Protein AF-A0A7S0NUX5-F1 (afdb_monomer_lite)

Sequence (142 aa):
NHVGQLAESLQREHIKASVREVLMLEAVLAICEQLVDGYSYTKKCSDEGRALMSLDVKTLQAGLRKLLPGQALKMDFVDNYIRAFYLPPEQLLDWARLHPEYSVKQLTGLVSVIGVGAHLKKKEQQELIASLQEAVESSRES

InterPro domains:
  IPR019514 Syndetin, C-terminal [PF10474] (5-132)
  IPR040047 Syndetin [PTHR13258] (6-134)

Secondary structure (DSSP, 8-state):
-HHHHHHHHHHHTT--HHHHHHHHHHHHHHHHHHHHHHHHT-S---HHHHHHHHHHHHHHHHHHHHHSTT-----HHHHHHHHHTTS-HHHHHHHHHH-TTS-HHHHHHHTSTTTGGGGS-HHHHHHHHHHHHHHHHHHH--

Structure (mmCIF, N/CA/C/O backbone):
data_AF-A0A7S0NUX5-F1
#
_entry.id   AF-A0A7S0NUX5-F1
#
loop_
_atom_site.group_PDB
_atom_site.id
_atom_site.type_symbol
_atom_site.label_atom_id
_atom_site.label_alt_id
_atom_site.label_comp_id
_atom_site.label_asym_id
_atom_site.label_entity_id
_atom_site.label_seq_id
_atom_site.pdbx_PDB_ins_code
_atom_site.Cartn_x
_atom_site.Cartn_y
_atom_site.Cartn_z
_atom_site.occupancy
_atom_site.B_iso_or_equiv
_atom_site.auth_seq_id
_atom_site.auth_comp_id
_atom_site.auth_asym_id
_atom_site.auth_atom_id
_atom_site.pdbx_PDB_model_num
ATOM 1 N N . ASN A 1 1 ? 16.146 13.901 -14.417 1.00 61.06 1 ASN A N 1
ATOM 2 C CA . ASN A 1 1 ? 15.520 13.344 -13.193 1.00 61.06 1 ASN A CA 1
ATOM 3 C C . ASN A 1 1 ? 16.395 12.186 -12.697 1.00 61.06 1 ASN A C 1
ATOM 5 O O . ASN A 1 1 ? 17.177 11.679 -13.497 1.00 61.06 1 ASN A O 1
ATOM 9 N N . HIS A 1 2 ? 16.299 11.783 -11.427 1.00 67.56 2 HIS A N 1
ATOM 10 C CA . HIS A 1 2 ? 17.183 10.763 -10.831 1.00 67.56 2 HIS A CA 1
ATOM 11 C C . HIS A 1 2 ? 17.092 9.376 -11.488 1.00 67.56 2 HIS A C 1
ATOM 13 O O . HIS A 1 2 ? 18.092 8.679 -11.601 1.00 67.56 2 HIS A O 1
ATOM 19 N N . VAL A 1 3 ? 15.921 8.994 -11.997 1.00 63.34 3 VAL A N 1
ATOM 20 C CA . VAL A 1 3 ? 15.730 7.718 -12.701 1.00 63.34 3 VAL A CA 1
ATOM 21 C C . VAL A 1 3 ? 16.398 7.729 -14.082 1.00 63.34 3 VAL A C 1
ATOM 23 O O . VAL A 1 3 ? 16.985 6.735 -14.490 1.00 63.34 3 VAL A O 1
ATOM 26 N N . GLY A 1 4 ? 16.378 8.863 -14.787 1.00 69.69 4 GLY A N 1
ATOM 27 C CA . GLY A 1 4 ? 17.132 9.059 -16.028 1.00 69.69 4 GLY A CA 1
ATOM 28 C C . GLY A 1 4 ? 18.640 9.016 -15.787 1.00 69.69 4 GLY A C 1
ATOM 29 O O . GLY A 1 4 ? 19.355 8.368 -16.539 1.00 69.69 4 GLY A O 1
ATOM 30 N N . GLN A 1 5 ? 19.111 9.607 -14.683 1.00 78.31 5 GLN A N 1
ATOM 31 C CA . GLN A 1 5 ? 20.514 9.490 -14.267 1.00 78.31 5 GLN A CA 1
ATOM 32 C C . GLN A 1 5 ? 20.899 8.034 -13.970 1.00 78.31 5 GLN A C 1
ATOM 34 O O . GLN A 1 5 ? 21.977 7.599 -14.369 1.00 78.31 5 GLN A O 1
ATOM 39 N N . LEU A 1 6 ? 20.018 7.264 -13.322 1.00 72.38 6 LEU A N 1
ATOM 40 C CA . LEU A 1 6 ? 20.221 5.831 -13.103 1.00 72.38 6 LEU A CA 1
ATOM 41 C C . LEU A 1 6 ? 20.269 5.066 -14.433 1.00 72.38 6 LEU A C 1
ATOM 43 O O . LEU A 1 6 ? 21.204 4.304 -14.656 1.00 72.38 6 LEU A O 1
ATOM 47 N N . ALA A 1 7 ? 19.318 5.301 -15.340 1.00 71.50 7 ALA A N 1
ATOM 48 C CA . ALA A 1 7 ? 19.280 4.652 -16.649 1.00 71.50 7 ALA A CA 1
ATOM 49 C C . ALA A 1 7 ? 20.543 4.942 -17.480 1.00 71.50 7 ALA A C 1
ATOM 51 O O . ALA A 1 7 ? 21.126 4.019 -18.048 1.00 71.50 7 ALA A O 1
ATOM 52 N N . GLU A 1 8 ? 21.001 6.195 -17.498 1.00 77.81 8 GLU A N 1
ATOM 53 C CA . GLU A 1 8 ? 22.262 6.590 -18.132 1.00 77.81 8 GLU A CA 1
ATOM 54 C C . GLU A 1 8 ? 23.470 5.920 -17.472 1.00 77.81 8 GLU A C 1
ATOM 56 O O . GLU A 1 8 ? 24.366 5.448 -18.167 1.00 77.81 8 GLU A O 1
ATOM 61 N N . SER A 1 9 ? 23.497 5.840 -16.140 1.00 79.06 9 SER A N 1
ATOM 62 C CA . SER A 1 9 ? 24.596 5.196 -15.407 1.00 79.06 9 SER A CA 1
ATOM 63 C C . SER A 1 9 ? 24.667 3.701 -15.731 1.00 79.06 9 SER A C 1
ATOM 65 O O . SER A 1 9 ? 25.727 3.194 -16.078 1.00 79.06 9 SER A O 1
ATOM 67 N N . LEU A 1 10 ? 23.524 3.008 -15.751 1.00 75.56 10 LEU A N 1
ATOM 68 C CA . LEU A 1 10 ? 23.441 1.593 -16.131 1.00 75.56 10 LEU A CA 1
ATOM 69 C C . LEU A 1 10 ? 23.824 1.348 -17.600 1.00 75.56 10 LEU A C 1
ATOM 71 O O . LEU A 1 10 ? 24.273 0.256 -17.947 1.00 75.56 10 LEU A O 1
ATOM 75 N N . GLN A 1 11 ? 23.629 2.332 -18.484 1.00 74.25 11 GLN A N 1
ATOM 76 C CA . GLN A 1 11 ? 24.095 2.258 -19.872 1.00 74.25 11 GLN A CA 1
ATOM 77 C C . GLN A 1 11 ? 25.613 2.436 -19.988 1.00 74.25 11 GLN A C 1
ATOM 79 O O . GLN A 1 11 ? 26.231 1.732 -20.786 1.00 74.25 11 GLN A O 1
ATOM 84 N N . ARG A 1 12 ? 26.215 3.333 -19.194 1.00 79.19 12 ARG A N 1
ATOM 85 C CA . ARG A 1 12 ? 27.671 3.575 -19.191 1.00 79.19 12 ARG A CA 1
ATOM 86 C C . ARG A 1 12 ? 28.468 2.356 -18.733 1.00 79.19 12 ARG A C 1
ATOM 88 O O . ARG A 1 12 ? 29.521 2.087 -19.292 1.00 79.19 12 ARG A O 1
ATOM 95 N N . GLU A 1 13 ? 27.930 1.582 -17.798 1.00 79.38 13 GLU A N 1
ATOM 96 C CA . GLU A 1 13 ? 28.583 0.386 -17.242 1.00 79.38 13 GLU A CA 1
ATOM 97 C C . GLU A 1 13 ? 28.495 -0.864 -18.150 1.00 79.38 13 GLU A C 1
ATOM 99 O O . GLU A 1 13 ? 28.755 -1.981 -17.708 1.00 79.38 13 GLU A O 1
ATOM 104 N N . HIS A 1 14 ? 28.093 -0.722 -19.421 1.00 81.19 14 HIS A N 1
ATOM 105 C CA . HIS A 1 14 ? 27.947 -1.832 -20.381 1.00 81.19 14 HIS A CA 1
ATOM 106 C C . HIS A 1 14 ? 27.072 -3.003 -19.885 1.00 81.19 14 HIS A C 1
ATOM 108 O O . HIS A 1 14 ? 27.216 -4.149 -20.323 1.00 81.19 14 HIS A O 1
ATOM 114 N N . ILE A 1 15 ? 26.110 -2.722 -19.003 1.00 84.38 15 ILE A N 1
ATOM 115 C CA . ILE A 1 15 ? 25.187 -3.729 -18.479 1.00 84.38 15 ILE A CA 1
ATOM 116 C C . ILE A 1 15 ? 24.234 -4.177 -19.596 1.00 84.38 15 ILE A C 1
ATOM 118 O O . ILE A 1 15 ? 23.610 -3.359 -20.289 1.00 84.38 15 ILE A O 1
ATOM 122 N N . LYS A 1 16 ? 24.097 -5.501 -19.759 1.00 87.38 16 LYS A N 1
ATOM 123 C CA . LYS A 1 16 ? 23.170 -6.115 -20.724 1.00 87.38 16 LYS A CA 1
ATOM 124 C C . LYS A 1 16 ? 21.753 -5.573 -20.530 1.00 87.38 16 LYS A C 1
ATOM 126 O O . LYS A 1 16 ? 21.293 -5.405 -19.403 1.00 87.38 16 LYS A O 1
ATOM 131 N N . ALA A 1 17 ? 21.037 -5.361 -21.634 1.00 82.88 17 ALA A N 1
ATOM 132 C CA . ALA A 1 17 ? 19.698 -4.772 -21.607 1.00 82.88 17 ALA A CA 1
ATOM 133 C C . ALA A 1 17 ? 18.713 -5.540 -20.710 1.00 82.88 17 ALA A C 1
ATOM 135 O O . ALA A 1 17 ? 17.988 -4.908 -19.950 1.00 82.88 17 ALA A O 1
ATOM 136 N N . SER A 1 18 ? 18.766 -6.875 -20.729 1.00 86.12 18 SER A N 1
ATOM 137 C CA . SER A 1 18 ? 17.950 -7.736 -19.865 1.00 86.12 18 SER A CA 1
ATOM 138 C C . SER A 1 18 ? 18.235 -7.535 -18.376 1.00 86.12 18 SER A C 1
ATOM 140 O O . SER A 1 18 ? 17.317 -7.510 -17.568 1.00 86.12 18 SER A O 1
ATOM 142 N N . VAL A 1 19 ? 19.500 -7.340 -17.998 1.00 88.50 19 VAL A N 1
ATOM 143 C CA . VAL A 1 19 ? 19.881 -7.090 -16.600 1.00 88.50 19 VAL A CA 1
ATOM 144 C C . VAL A 1 19 ? 19.416 -5.704 -16.164 1.00 88.50 19 VAL A C 1
ATOM 146 O O . VAL A 1 19 ? 18.866 -5.558 -15.080 1.00 88.50 19 VAL A O 1
ATOM 149 N N . ARG A 1 20 ? 19.576 -4.687 -17.022 1.00 84.56 20 ARG A N 1
ATOM 150 C CA . ARG A 1 20 ? 19.060 -3.339 -16.748 1.00 84.56 20 ARG A CA 1
ATOM 151 C C . ARG A 1 20 ? 17.546 -3.353 -16.553 1.00 84.56 20 ARG A C 1
ATOM 153 O O . ARG A 1 20 ? 17.065 -2.707 -15.636 1.00 84.56 20 ARG A O 1
ATOM 160 N N . GLU A 1 21 ? 16.809 -4.073 -17.390 1.00 84.44 21 GLU A N 1
ATOM 161 C CA . GLU A 1 21 ? 15.357 -4.200 -17.256 1.00 84.44 21 GLU A CA 1
ATOM 162 C C . GLU A 1 21 ? 14.964 -4.792 -15.899 1.00 84.44 21 GLU A C 1
ATOM 164 O O . GLU A 1 21 ? 14.166 -4.186 -15.187 1.00 84.44 21 GLU A O 1
ATOM 169 N N . VAL A 1 22 ? 15.585 -5.910 -15.506 1.00 88.25 22 VAL A N 1
ATOM 170 C CA . VAL A 1 22 ? 15.355 -6.530 -14.193 1.00 88.25 22 VAL A CA 1
ATOM 171 C C . VAL A 1 22 ? 15.667 -5.544 -13.069 1.00 88.25 22 VAL A C 1
ATOM 173 O O . VAL A 1 22 ? 14.813 -5.304 -12.225 1.00 88.25 22 VAL A O 1
ATOM 176 N N . LEU A 1 23 ? 16.836 -4.895 -13.091 1.00 88.44 23 LEU A N 1
ATOM 177 C CA . LEU A 1 23 ? 17.222 -3.920 -12.064 1.00 88.44 23 LEU A CA 1
ATOM 178 C C . LEU A 1 23 ? 16.224 -2.764 -11.937 1.00 88.44 23 LEU A C 1
ATOM 180 O O . LEU A 1 23 ? 15.934 -2.319 -10.830 1.00 88.44 23 LEU A O 1
ATOM 184 N N . MET A 1 24 ? 15.690 -2.272 -13.057 1.00 86.56 24 MET A N 1
ATOM 185 C CA . MET A 1 24 ? 14.703 -1.194 -13.034 1.00 86.56 24 MET A CA 1
ATOM 186 C C . MET A 1 24 ? 13.360 -1.655 -12.465 1.00 86.56 24 MET A C 1
ATOM 188 O O . MET A 1 24 ? 12.730 -0.896 -11.733 1.00 86.56 24 MET A O 1
ATOM 192 N N . LEU A 1 25 ? 12.920 -2.878 -12.774 1.00 89.56 25 LEU A N 1
ATOM 193 C CA . LEU A 1 25 ? 11.695 -3.442 -12.204 1.00 89.56 25 LEU A CA 1
ATOM 194 C C . LEU A 1 25 ? 11.841 -3.697 -10.698 1.00 89.56 25 LEU A C 1
ATOM 196 O O . LEU A 1 25 ? 10.955 -3.310 -9.940 1.00 89.56 25 LEU A O 1
ATOM 200 N N . GLU A 1 26 ? 12.976 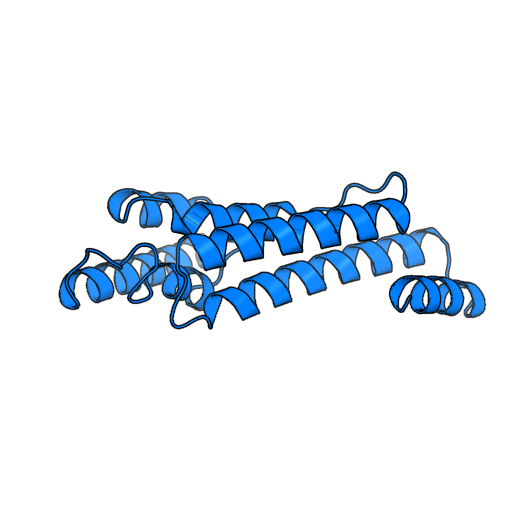-4.242 -10.259 1.00 90.94 26 GLU A N 1
ATOM 201 C CA . GLU A 1 26 ? 13.287 -4.426 -8.835 1.00 90.94 26 GLU A CA 1
ATOM 202 C C . GLU A 1 26 ? 13.354 -3.087 -8.090 1.00 90.94 26 GLU A C 1
ATOM 204 O O . GLU A 1 26 ? 12.822 -2.953 -6.991 1.00 90.94 26 GLU A O 1
ATOM 209 N N . ALA A 1 27 ? 13.921 -2.045 -8.707 1.00 90.69 27 ALA A N 1
ATOM 210 C CA . ALA A 1 27 ? 13.909 -0.705 -8.125 1.00 90.69 27 ALA A CA 1
ATOM 211 C C . ALA A 1 27 ? 12.479 -0.164 -7.944 1.00 90.69 27 ALA A C 1
ATOM 213 O O . ALA A 1 27 ? 12.186 0.478 -6.936 1.00 90.69 27 ALA A O 1
ATOM 214 N N . VAL A 1 28 ? 11.573 -0.426 -8.893 1.00 92.00 28 VAL A N 1
ATOM 215 C CA . VAL A 1 28 ? 10.157 -0.043 -8.766 1.00 92.00 28 VAL A CA 1
ATOM 216 C C . VAL A 1 28 ? 9.472 -0.815 -7.638 1.00 92.00 28 VAL A C 1
ATOM 218 O O . VAL A 1 28 ? 8.728 -0.202 -6.873 1.00 92.00 28 VAL A O 1
ATOM 221 N N . LEU A 1 29 ? 9.735 -2.118 -7.503 1.00 92.56 29 LEU A N 1
ATOM 222 C CA . LEU A 1 29 ? 9.210 -2.929 -6.399 1.00 92.56 29 LEU A CA 1
ATOM 223 C C . LEU A 1 29 ? 9.696 -2.400 -5.046 1.00 92.56 29 LEU A C 1
ATOM 225 O O . LEU A 1 29 ? 8.872 -2.118 -4.181 1.00 92.56 29 LEU A O 1
ATOM 229 N N . ALA A 1 30 ? 10.997 -2.134 -4.910 1.00 93.44 30 ALA A N 1
ATOM 230 C CA . ALA A 1 30 ? 11.567 -1.560 -3.696 1.00 93.44 30 ALA A CA 1
ATOM 231 C C . ALA A 1 30 ? 10.923 -0.208 -3.340 1.00 93.44 30 ALA A C 1
ATOM 233 O O . ALA A 1 30 ? 10.603 0.046 -2.182 1.00 93.44 30 ALA A O 1
ATOM 234 N N . ILE A 1 31 ? 10.664 0.661 -4.326 1.00 93.94 31 ILE A N 1
ATOM 235 C CA . ILE A 1 31 ? 9.934 1.919 -4.093 1.00 93.94 31 ILE A CA 1
ATOM 236 C C . ILE A 1 31 ? 8.519 1.644 -3.563 1.00 93.94 31 ILE A C 1
ATOM 238 O O . ILE A 1 31 ? 8.075 2.326 -2.641 1.00 93.94 31 ILE A O 1
ATOM 242 N N . CYS A 1 32 ? 7.811 0.658 -4.119 1.00 95.50 32 CYS A N 1
ATOM 243 C CA . CYS A 1 32 ? 6.464 0.293 -3.676 1.00 95.50 32 CYS A CA 1
ATOM 244 C C . CYS A 1 32 ? 6.455 -0.226 -2.230 1.00 95.50 32 CYS A C 1
ATOM 246 O O . CYS A 1 32 ? 5.608 0.191 -1.439 1.00 95.50 32 CYS A O 1
ATOM 248 N N . GLU A 1 33 ? 7.418 -1.073 -1.867 1.00 95.00 33 GLU A N 1
ATOM 249 C CA . GLU A 1 33 ? 7.603 -1.559 -0.496 1.00 95.00 33 GLU A CA 1
ATOM 250 C C . GLU A 1 33 ? 7.860 -0.405 0.476 1.00 95.00 33 GLU A C 1
ATOM 252 O O . GLU A 1 33 ? 7.185 -0.295 1.500 1.00 95.00 33 GLU A O 1
ATOM 257 N N . GLN A 1 34 ? 8.761 0.518 0.119 1.00 95.38 34 GLN A N 1
ATOM 258 C CA . GLN A 1 34 ? 9.061 1.689 0.946 1.00 95.38 34 GLN A CA 1
ATOM 259 C C . GLN A 1 34 ? 7.864 2.639 1.096 1.00 95.38 34 GLN A C 1
ATOM 261 O O . GLN A 1 34 ? 7.696 3.246 2.155 1.00 95.38 34 GLN A O 1
ATOM 266 N N . LEU A 1 35 ? 7.013 2.769 0.072 1.00 95.81 35 LEU A N 1
ATOM 267 C CA . LEU A 1 35 ? 5.782 3.557 0.166 1.00 95.81 35 LEU A CA 1
ATOM 268 C C . LEU A 1 35 ? 4.805 2.945 1.170 1.00 95.81 35 LEU A C 1
ATOM 270 O O . LEU A 1 35 ? 4.330 3.653 2.057 1.00 95.81 35 LEU A O 1
ATOM 274 N N . VAL A 1 36 ? 4.532 1.642 1.067 1.00 96.19 36 VAL A N 1
ATOM 275 C CA . VAL A 1 36 ? 3.623 0.948 1.994 1.00 96.19 36 VAL A CA 1
ATOM 276 C C . VAL A 1 36 ? 4.172 0.963 3.417 1.00 96.19 36 VAL A C 1
ATOM 278 O O . VAL A 1 36 ? 3.428 1.264 4.353 1.00 96.19 36 VAL A O 1
ATOM 281 N N . ASP A 1 37 ? 5.475 0.736 3.593 1.00 94.56 37 ASP A N 1
ATOM 282 C CA . ASP A 1 37 ? 6.125 0.889 4.891 1.00 94.56 37 ASP A CA 1
ATOM 283 C C . ASP A 1 37 ? 5.933 2.303 5.435 1.00 94.56 37 ASP A C 1
ATOM 285 O O . ASP A 1 37 ? 5.443 2.460 6.554 1.00 94.56 37 ASP A O 1
ATOM 289 N N . GLY A 1 38 ? 6.228 3.333 4.640 1.00 93.62 38 GLY A N 1
ATOM 290 C CA . GLY A 1 38 ? 6.013 4.732 5.006 1.00 93.62 38 GLY A CA 1
ATOM 291 C C . GLY A 1 38 ? 4.571 5.026 5.427 1.00 93.62 38 GLY A C 1
ATOM 292 O O . GLY A 1 38 ? 4.344 5.636 6.475 1.00 93.62 38 GLY A O 1
ATOM 293 N N . TYR A 1 39 ? 3.589 4.537 4.667 1.00 93.38 39 TYR A N 1
ATOM 294 C CA . TYR A 1 39 ? 2.171 4.686 4.990 1.00 93.38 39 TYR A CA 1
ATOM 295 C C . TYR A 1 39 ? 1.777 3.939 6.266 1.00 93.38 39 TYR A C 1
ATOM 297 O O . TYR A 1 39 ? 0.975 4.458 7.044 1.00 93.38 39 TYR A O 1
ATOM 305 N N . SER A 1 40 ? 2.371 2.779 6.553 1.00 92.19 40 SER A N 1
ATOM 306 C CA . SER A 1 40 ? 2.100 2.030 7.788 1.00 92.19 40 SER A CA 1
ATOM 307 C C . SER A 1 40 ? 2.507 2.763 9.070 1.00 92.19 40 SER A C 1
ATOM 309 O O . SER A 1 40 ? 1.913 2.542 10.124 1.00 92.19 40 SER A O 1
ATOM 311 N N . TYR A 1 41 ? 3.482 3.676 8.997 1.00 89.38 41 TYR A N 1
ATOM 312 C CA . TYR A 1 41 ? 3.898 4.499 10.138 1.00 89.38 41 TYR A CA 1
ATOM 313 C C . TYR A 1 41 ? 3.008 5.724 10.369 1.00 89.38 41 TYR A C 1
ATOM 315 O O . TYR A 1 41 ? 3.193 6.448 11.356 1.00 89.38 41 TYR A O 1
ATOM 323 N N . THR A 1 42 ? 2.053 5.998 9.477 1.00 83.75 42 THR A N 1
ATOM 324 C CA . THR A 1 42 ? 1.178 7.158 9.627 1.00 83.75 42 THR A CA 1
ATOM 325 C C . THR A 1 42 ? 0.263 6.968 10.837 1.00 83.75 42 THR A C 1
ATOM 327 O O . THR A 1 42 ? -0.594 6.097 10.896 1.00 83.75 42 THR A O 1
ATOM 330 N N . LYS A 1 43 ? 0.445 7.813 11.857 1.00 74.69 43 LYS A N 1
ATOM 331 C CA . LYS A 1 43 ? -0.386 7.786 13.078 1.00 74.69 43 LYS A CA 1
ATOM 332 C C . LYS A 1 43 ? -1.812 8.268 12.820 1.00 74.69 43 LYS A C 1
ATOM 334 O O . LYS A 1 43 ? -2.707 8.033 13.630 1.00 74.69 43 LYS A O 1
ATOM 339 N N . LYS A 1 44 ? -1.968 9.039 11.743 1.00 77.88 44 LYS A N 1
ATOM 340 C CA . LYS A 1 44 ? -3.197 9.680 11.318 1.00 77.88 44 LYS A CA 1
ATOM 341 C C . LYS A 1 44 ? -3.300 9.635 9.793 1.00 77.88 44 LYS A C 1
ATOM 343 O O . LYS A 1 44 ? -2.476 10.243 9.123 1.00 77.88 44 LYS A O 1
ATOM 348 N N . CYS A 1 45 ? -4.316 8.948 9.280 1.00 82.12 45 CYS A N 1
ATOM 349 C CA . CYS A 1 45 ? -4.619 8.795 7.864 1.00 82.12 45 CYS A CA 1
ATOM 350 C C . CYS A 1 45 ? -6.055 9.277 7.549 1.00 82.12 45 CYS A C 1
ATOM 352 O O . CYS A 1 45 ? -6.976 8.468 7.477 1.00 82.12 45 CYS A O 1
ATOM 354 N N . SER A 1 46 ? -6.270 10.595 7.417 1.00 87.56 46 SER A N 1
ATOM 355 C CA . SER A 1 46 ? -7.600 11.154 7.095 1.00 87.56 46 SER A CA 1
ATOM 356 C C . SER A 1 46 ? -8.028 10.837 5.662 1.00 87.56 46 SER A C 1
ATOM 358 O O . SER A 1 46 ? -7.202 10.458 4.834 1.00 87.56 46 SER A O 1
ATOM 360 N N . ASP A 1 47 ? -9.305 11.036 5.350 1.00 88.81 47 ASP A N 1
ATOM 361 C CA . ASP A 1 47 ? -9.863 10.811 4.013 1.00 88.81 47 ASP A CA 1
ATOM 362 C C . ASP A 1 47 ? -9.136 11.643 2.946 1.00 88.81 47 ASP A C 1
ATOM 364 O O . ASP A 1 47 ? -8.774 11.123 1.889 1.00 88.81 47 ASP A O 1
ATOM 368 N N . GLU A 1 48 ? -8.833 12.908 3.254 1.00 91.19 48 GLU A N 1
ATOM 369 C CA . GLU A 1 48 ? -8.038 13.789 2.394 1.00 91.19 48 GLU A CA 1
ATOM 370 C C . GLU A 1 48 ? -6.600 13.284 2.262 1.00 91.19 48 GLU A C 1
ATOM 372 O O . GLU A 1 48 ? -6.044 13.276 1.164 1.00 91.19 48 GLU A O 1
ATOM 377 N N . GLY A 1 49 ? -6.003 12.816 3.363 1.00 91.06 49 GLY A N 1
ATOM 378 C CA . GLY A 1 49 ? -4.668 12.223 3.357 1.00 91.06 49 GLY A CA 1
ATOM 379 C C . GLY A 1 49 ? -4.588 11.004 2.439 1.00 91.06 49 GLY A C 1
ATOM 380 O O . GLY A 1 49 ? -3.670 10.901 1.631 1.00 91.06 49 GLY A O 1
ATOM 381 N N . ARG A 1 50 ? -5.587 10.118 2.489 1.00 91.56 50 ARG A N 1
ATOM 382 C CA . ARG A 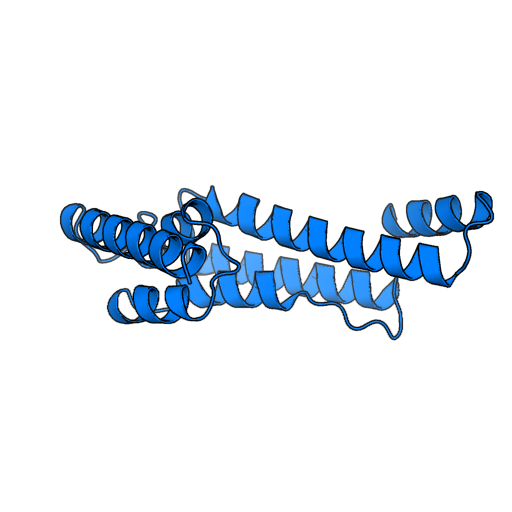1 50 ? -5.678 8.931 1.623 1.00 91.56 50 ARG A CA 1
ATOM 383 C C . ARG A 1 50 ? -5.896 9.286 0.155 1.00 91.56 50 ARG A C 1
ATOM 385 O O . ARG A 1 50 ? -5.311 8.654 -0.731 1.00 91.56 50 ARG A O 1
ATOM 392 N N . ALA A 1 51 ? -6.694 10.319 -0.114 1.00 93.81 51 ALA A N 1
ATOM 393 C CA . ALA A 1 51 ? -6.863 10.848 -1.463 1.00 93.81 51 ALA A CA 1
ATOM 394 C C . ALA A 1 51 ? -5.536 11.390 -2.026 1.00 93.81 51 ALA A C 1
ATOM 396 O O . ALA A 1 51 ? -5.211 11.119 -3.184 1.00 93.81 51 ALA A O 1
ATOM 397 N N . LEU A 1 52 ? -4.744 12.087 -1.202 1.00 94.81 52 LEU A N 1
ATOM 398 C CA . LEU A 1 52 ? -3.407 12.555 -1.575 1.00 94.81 52 LEU A CA 1
ATOM 399 C C . LEU A 1 52 ? -2.428 11.396 -1.799 1.00 94.81 52 LEU A C 1
ATOM 401 O O . LEU A 1 52 ? -1.780 11.377 -2.839 1.00 94.81 52 LEU A O 1
ATOM 405 N N . MET A 1 53 ? -2.398 10.379 -0.928 1.00 94.50 53 MET A N 1
ATOM 406 C CA . MET A 1 53 ? -1.583 9.169 -1.150 1.00 94.50 53 MET A CA 1
ATOM 407 C C . MET A 1 53 ? -1.896 8.527 -2.509 1.00 94.50 53 MET A C 1
ATOM 409 O O . MET A 1 53 ? -0.996 8.220 -3.288 1.00 94.50 53 MET A O 1
ATOM 413 N N . SER A 1 54 ? -3.184 8.386 -2.838 1.00 95.31 54 SER A N 1
ATOM 414 C CA . SER A 1 54 ? -3.623 7.842 -4.131 1.00 95.31 54 SER A CA 1
ATOM 415 C C . SER A 1 54 ? -3.175 8.708 -5.315 1.00 95.31 54 SER A C 1
ATOM 417 O O . SER A 1 54 ? -2.853 8.193 -6.388 1.00 95.31 54 SER A O 1
ATOM 419 N N . LEU A 1 55 ? -3.175 10.035 -5.154 1.00 96.62 55 LEU A N 1
ATOM 420 C CA . LEU A 1 55 ? -2.707 10.971 -6.174 1.00 96.62 55 LEU A CA 1
ATOM 421 C C . LEU A 1 55 ? -1.187 10.883 -6.366 1.00 96.62 55 LEU A C 1
ATOM 423 O O . LEU A 1 55 ? -0.720 10.883 -7.509 1.00 96.62 55 LEU A O 1
ATOM 427 N N . ASP A 1 56 ? -0.431 10.764 -5.276 1.00 95.50 56 ASP A N 1
ATOM 428 C CA . ASP A 1 56 ? 1.023 10.612 -5.296 1.00 95.50 56 ASP A CA 1
ATOM 429 C C . ASP A 1 56 ? 1.423 9.331 -6.035 1.00 95.50 56 ASP A C 1
ATOM 431 O O . ASP A 1 56 ? 2.247 9.378 -6.952 1.00 95.50 56 ASP A O 1
ATOM 435 N N . VAL A 1 57 ? 0.771 8.202 -5.727 1.00 95.31 57 VAL A N 1
ATOM 436 C CA . VAL A 1 57 ? 1.007 6.916 -6.405 1.00 95.31 57 VAL A CA 1
ATOM 437 C C . VAL A 1 57 ? 0.688 7.007 -7.897 1.00 95.31 57 VAL A C 1
ATOM 439 O O . VAL A 1 57 ? 1.504 6.595 -8.723 1.00 95.31 57 VAL A O 1
ATOM 442 N N . LYS A 1 58 ? -0.441 7.619 -8.281 1.00 95.19 58 LYS A N 1
ATOM 443 C CA . LYS A 1 58 ? -0.787 7.836 -9.700 1.00 95.19 58 LYS A CA 1
ATOM 444 C C . LYS A 1 58 ? 0.236 8.711 -10.421 1.00 95.19 58 LYS A C 1
ATOM 446 O O . LYS A 1 58 ? 0.601 8.425 -11.564 1.00 95.19 58 LYS A O 1
ATOM 451 N N . THR A 1 59 ? 0.707 9.767 -9.765 1.00 94.88 59 THR A N 1
ATOM 452 C CA . THR A 1 59 ? 1.706 10.686 -10.323 1.00 94.88 59 THR A CA 1
ATOM 453 C C . THR A 1 59 ? 3.045 9.979 -10.515 1.00 94.88 59 THR A C 1
ATOM 455 O O . THR A 1 59 ? 3.647 10.072 -11.590 1.00 94.88 59 THR A O 1
ATOM 458 N N . LEU A 1 60 ? 3.476 9.203 -9.519 1.00 93.38 60 LEU A N 1
ATOM 459 C CA . LEU A 1 60 ? 4.669 8.370 -9.597 1.00 93.38 60 LEU A CA 1
ATOM 460 C C . LEU A 1 60 ? 4.550 7.335 -10.721 1.00 93.38 60 LEU A C 1
ATOM 462 O O . LEU A 1 60 ? 5.444 7.244 -11.561 1.00 93.38 60 LEU A O 1
ATOM 466 N N . GLN A 1 61 ? 3.428 6.616 -10.799 1.00 92.62 61 GLN A N 1
ATOM 467 C CA . GLN A 1 61 ? 3.171 5.621 -11.840 1.00 92.62 61 GLN A CA 1
ATOM 468 C C . GLN A 1 61 ? 3.230 6.245 -13.242 1.00 92.62 61 GLN A C 1
ATOM 470 O O . GLN A 1 61 ? 3.836 5.678 -14.153 1.00 92.62 61 GLN A O 1
ATOM 475 N N . ALA A 1 62 ? 2.651 7.434 -13.433 1.00 91.69 62 ALA A N 1
ATOM 476 C CA . ALA A 1 62 ? 2.727 8.158 -14.701 1.00 91.69 62 ALA A CA 1
ATOM 477 C C . ALA A 1 62 ? 4.168 8.565 -15.056 1.00 91.69 62 ALA A C 1
ATOM 479 O O . ALA A 1 62 ? 4.563 8.481 -16.221 1.00 91.69 62 ALA A O 1
ATOM 480 N N . GLY A 1 63 ? 4.965 8.979 -14.067 1.00 89.69 63 GLY A N 1
ATOM 481 C CA . GLY A 1 63 ? 6.390 9.261 -14.241 1.00 89.69 63 GLY A CA 1
ATOM 482 C C . GLY A 1 63 ? 7.182 8.016 -14.642 1.00 89.69 63 GLY A C 1
ATOM 483 O O . GLY A 1 63 ? 7.911 8.043 -15.633 1.00 89.69 63 GLY A O 1
ATOM 484 N N . LEU A 1 64 ? 6.991 6.908 -13.923 1.00 89.62 64 LEU A N 1
ATOM 485 C CA . LEU A 1 64 ? 7.666 5.637 -14.184 1.00 89.62 64 LEU A CA 1
ATOM 486 C C . LEU A 1 64 ? 7.300 5.057 -15.554 1.00 89.62 64 LEU A C 1
ATOM 488 O O . LEU A 1 64 ? 8.194 4.607 -16.261 1.00 89.62 64 LEU A O 1
ATOM 492 N N . ARG A 1 65 ? 6.038 5.150 -15.997 1.00 90.12 65 ARG A N 1
ATOM 493 C CA . ARG A 1 65 ? 5.625 4.709 -17.347 1.00 90.12 65 ARG A CA 1
ATOM 494 C C . ARG A 1 65 ? 6.335 5.459 -18.474 1.00 90.12 65 ARG A C 1
ATOM 496 O O . ARG A 1 65 ? 6.603 4.874 -19.517 1.00 90.12 65 ARG A O 1
ATOM 503 N N . LYS A 1 66 ? 6.647 6.746 -18.282 1.00 87.69 66 LYS A N 1
ATOM 504 C CA . LYS A 1 66 ? 7.438 7.522 -19.257 1.00 87.69 66 LYS A CA 1
ATOM 505 C C . LYS A 1 66 ? 8.900 7.073 -19.295 1.00 87.69 66 LYS A C 1
ATOM 507 O O . LYS A 1 66 ? 9.544 7.202 -20.328 1.00 87.69 66 LYS A O 1
ATOM 512 N N . LEU A 1 67 ? 9.420 6.590 -18.168 1.00 81.00 67 LEU A N 1
ATOM 513 C CA . LEU A 1 67 ? 10.817 6.181 -18.005 1.00 81.00 67 LEU A CA 1
ATOM 514 C C . LEU A 1 67 ? 11.057 4.721 -18.398 1.00 81.00 67 LEU A C 1
ATOM 516 O O . LEU A 1 67 ? 12.143 4.384 -18.858 1.00 81.00 67 LEU A O 1
ATOM 520 N N . LEU A 1 68 ? 10.042 3.876 -18.230 1.00 86.44 68 LEU A N 1
ATOM 521 C CA . LEU A 1 68 ? 10.045 2.444 -18.511 1.00 86.44 68 LEU A CA 1
ATOM 522 C C . LEU A 1 68 ? 8.902 2.116 -19.487 1.00 86.44 68 LEU A C 1
ATOM 524 O O . LEU A 1 68 ? 7.911 1.489 -19.101 1.00 86.44 68 LEU A O 1
ATOM 528 N N . PRO A 1 69 ? 8.981 2.599 -20.740 1.00 84.81 69 PRO A N 1
ATOM 529 C CA . PRO A 1 69 ? 7.910 2.414 -21.708 1.00 84.81 69 PRO A CA 1
ATOM 530 C C . PRO A 1 69 ? 7.757 0.935 -22.079 1.00 84.81 69 PRO A C 1
ATOM 532 O O . PRO A 1 69 ? 8.730 0.288 -22.448 1.00 84.81 69 PRO A O 1
ATOM 535 N N . GLY A 1 70 ? 6.520 0.431 -22.031 1.00 85.44 70 GLY A N 1
ATOM 536 C CA . GLY A 1 70 ? 6.184 -0.958 -22.376 1.00 85.44 70 GLY A CA 1
ATOM 537 C C . GLY A 1 70 ? 6.233 -1.944 -21.206 1.00 85.44 70 GLY A C 1
ATOM 538 O O . GLY A 1 70 ? 5.778 -3.076 -21.356 1.00 85.44 70 GLY A O 1
ATOM 539 N N . GLN A 1 71 ? 6.713 -1.517 -20.034 1.00 86.50 71 GLN A N 1
ATOM 540 C CA . GLN A 1 71 ? 6.967 -2.428 -18.921 1.00 86.50 71 GLN A CA 1
ATOM 541 C C . GLN A 1 71 ? 5.754 -2.503 -17.998 1.00 86.50 71 GLN A C 1
ATOM 543 O O . GLN A 1 71 ? 5.137 -1.493 -17.647 1.00 86.50 71 GLN A O 1
ATOM 548 N N . ALA A 1 72 ? 5.413 -3.725 -17.589 1.00 87.44 72 ALA A N 1
ATOM 549 C CA . ALA A 1 72 ? 4.339 -3.979 -16.641 1.00 87.44 72 ALA A CA 1
ATOM 550 C C . ALA A 1 72 ? 4.797 -3.609 -15.220 1.00 87.44 72 ALA A C 1
ATOM 552 O O . ALA A 1 72 ? 5.406 -4.411 -14.514 1.00 87.44 72 ALA A O 1
ATOM 553 N N . LEU A 1 73 ? 4.522 -2.370 -14.807 1.00 88.12 73 LEU A N 1
ATOM 554 C CA . LEU A 1 73 ? 4.838 -1.881 -13.464 1.00 88.12 73 LEU A CA 1
ATOM 555 C C . LEU A 1 73 ? 3.850 -2.466 -12.447 1.00 88.12 73 LEU A C 1
ATOM 557 O O . LEU A 1 73 ? 2.681 -2.078 -12.429 1.00 88.12 73 LEU A O 1
ATOM 561 N N . LYS A 1 74 ? 4.319 -3.369 -11.584 1.00 85.69 74 LYS A N 1
ATOM 562 C CA . LYS A 1 74 ? 3.521 -3.993 -10.517 1.00 85.69 74 LYS A CA 1
ATOM 563 C C . LYS A 1 74 ? 3.359 -3.056 -9.314 1.00 85.69 74 LYS A C 1
ATOM 565 O O . LYS A 1 74 ? 3.909 -3.301 -8.248 1.00 85.69 74 LYS A O 1
ATOM 570 N N . MET A 1 75 ? 2.633 -1.955 -9.500 1.00 91.56 75 MET A N 1
ATOM 571 C CA . MET A 1 75 ? 2.375 -0.974 -8.432 1.00 91.56 75 MET A CA 1
ATOM 572 C C . MET A 1 75 ? 1.090 -1.250 -7.637 1.00 91.56 75 MET A C 1
ATOM 574 O O . MET A 1 75 ? 0.829 -0.560 -6.652 1.00 91.56 75 MET A O 1
ATOM 578 N N . ASP A 1 76 ? 0.323 -2.278 -8.019 1.00 93.38 76 ASP A N 1
ATOM 579 C CA . ASP A 1 76 ? -0.947 -2.647 -7.377 1.00 93.38 76 ASP A CA 1
ATOM 580 C C . ASP A 1 76 ? -0.787 -2.940 -5.879 1.00 93.38 76 ASP A C 1
ATOM 582 O O . ASP A 1 76 ? -1.711 -2.708 -5.108 1.00 93.38 76 ASP A O 1
ATOM 586 N N . PHE A 1 77 ? 0.402 -3.370 -5.445 1.00 95.56 77 PHE A N 1
ATOM 587 C CA . PHE A 1 77 ? 0.747 -3.544 -4.033 1.00 95.56 77 PHE A CA 1
ATOM 588 C C . PHE A 1 77 ? 0.489 -2.279 -3.195 1.00 95.56 77 PHE A C 1
ATOM 590 O O . PHE A 1 77 ? -0.021 -2.360 -2.079 1.00 95.56 77 PHE A O 1
ATOM 597 N N . VAL A 1 78 ? 0.791 -1.093 -3.729 1.00 97.12 78 VAL A N 1
ATOM 598 C CA . VAL A 1 78 ? 0.567 0.169 -3.008 1.00 97.12 78 VAL A CA 1
ATOM 599 C C . VAL A 1 78 ? -0.904 0.574 -3.078 1.00 97.12 78 VAL A C 1
ATOM 601 O O . VAL A 1 78 ? -1.496 0.949 -2.066 1.00 97.12 78 VAL A O 1
ATOM 604 N N . ASP A 1 79 ? -1.512 0.459 -4.260 1.00 95.31 79 ASP A N 1
ATOM 605 C CA . ASP A 1 79 ? -2.915 0.824 -4.476 1.00 95.31 79 ASP A CA 1
ATOM 606 C C . ASP A 1 79 ? -3.866 -0.039 -3.634 1.00 95.31 79 ASP A C 1
ATOM 608 O O . ASP A 1 79 ? -4.807 0.484 -3.034 1.00 95.31 79 ASP A O 1
ATOM 612 N N . ASN A 1 80 ? -3.612 -1.347 -3.546 1.00 96.50 80 ASN A N 1
ATOM 613 C CA . ASN A 1 80 ? -4.386 -2.275 -2.724 1.00 96.50 80 ASN A CA 1
ATOM 614 C C . ASN A 1 80 ? -4.287 -1.916 -1.238 1.00 96.50 80 ASN A C 1
ATOM 616 O O . ASN A 1 80 ? -5.311 -1.874 -0.556 1.00 96.50 80 ASN A O 1
ATOM 620 N N . TYR A 1 81 ? -3.093 -1.561 -0.758 1.00 96.25 81 TYR A N 1
ATOM 621 C CA . TYR A 1 81 ? -2.898 -1.129 0.624 1.00 96.25 81 TYR A CA 1
ATOM 622 C C . TYR A 1 81 ? -3.658 0.168 0.936 1.00 96.25 81 TYR A C 1
ATOM 624 O O . TYR A 1 81 ? -4.335 0.266 1.957 1.00 96.25 81 TYR A O 1
ATOM 632 N N . ILE A 1 82 ? -3.615 1.161 0.038 1.00 94.75 82 ILE A N 1
ATOM 633 C CA . ILE A 1 82 ? -4.362 2.415 0.227 1.00 94.75 82 ILE A CA 1
ATOM 634 C C . ILE A 1 82 ? -5.875 2.152 0.230 1.00 94.75 82 ILE A C 1
ATOM 636 O O . ILE A 1 82 ? -6.603 2.723 1.043 1.00 94.75 82 ILE A O 1
ATOM 640 N N . ARG A 1 83 ? -6.364 1.265 -0.647 1.00 93.81 83 ARG A N 1
ATOM 641 C CA . ARG A 1 83 ? -7.782 0.871 -0.685 1.00 93.81 83 ARG A CA 1
ATOM 642 C C . ARG A 1 83 ? -8.221 0.148 0.585 1.00 93.81 83 ARG A C 1
ATOM 644 O O . ARG A 1 83 ? -9.362 0.333 1.001 1.00 93.81 83 ARG A O 1
ATOM 651 N N . ALA A 1 84 ? -7.331 -0.608 1.225 1.00 94.19 84 ALA A N 1
ATOM 652 C CA . ALA A 1 84 ? -7.639 -1.329 2.456 1.00 94.19 84 ALA A CA 1
ATOM 653 C C . ALA A 1 84 ? -8.043 -0.402 3.615 1.00 94.19 84 ALA A C 1
ATOM 655 O O . ALA A 1 84 ? -8.836 -0.800 4.462 1.00 94.19 84 ALA A O 1
ATOM 656 N N . PHE A 1 85 ? -7.603 0.863 3.623 1.00 91.62 85 PHE A N 1
ATOM 657 C CA . PHE A 1 85 ? -8.073 1.852 4.603 1.00 91.62 85 PHE A CA 1
ATOM 658 C C . PHE A 1 85 ? -9.574 2.172 4.514 1.00 91.62 85 PHE A C 1
ATOM 660 O O . PHE A 1 85 ? -10.118 2.771 5.438 1.00 91.62 85 PHE A O 1
ATOM 667 N N . TYR A 1 86 ? -10.227 1.835 3.402 1.00 90.19 86 TYR A N 1
ATOM 668 C CA . TYR A 1 86 ? -11.661 2.045 3.199 1.00 90.19 86 TYR A CA 1
ATOM 669 C C . TYR A 1 86 ? -12.484 0.786 3.483 1.00 90.19 86 TYR A C 1
ATOM 671 O O . TYR A 1 86 ? -13.710 0.829 3.376 1.00 90.19 86 TYR A O 1
ATOM 679 N N . LEU A 1 87 ? -11.833 -0.332 3.821 1.00 91.06 87 LEU A N 1
ATOM 680 C CA . LEU A 1 87 ? -12.539 -1.532 4.240 1.00 91.06 87 LEU A CA 1
ATOM 681 C C . LEU A 1 87 ? -13.153 -1.307 5.620 1.00 91.06 87 LEU A C 1
ATOM 683 O O . LEU A 1 87 ? -12.526 -0.686 6.483 1.00 91.06 87 LEU A O 1
ATOM 687 N N . PRO A 1 88 ? -14.357 -1.834 5.860 1.00 89.81 88 PRO A N 1
ATOM 688 C CA . PRO A 1 88 ? -14.884 -1.868 7.204 1.00 89.81 88 PRO A CA 1
ATOM 689 C C . PRO A 1 88 ? -14.093 -2.893 8.049 1.00 89.81 88 PRO A C 1
ATOM 691 O O . PRO A 1 88 ? -13.564 -3.868 7.498 1.00 89.81 88 PRO A O 1
ATOM 694 N N . PRO A 1 89 ? -13.988 -2.697 9.377 1.00 88.88 89 PRO A N 1
ATOM 695 C CA . PRO A 1 89 ? -13.201 -3.557 10.264 1.00 88.88 89 PRO A CA 1
ATOM 696 C C . PRO A 1 89 ? -13.453 -5.057 10.112 1.00 88.88 89 PRO A C 1
ATOM 698 O O . PRO A 1 89 ? -12.510 -5.845 10.126 1.00 88.88 89 PRO A O 1
ATOM 701 N N . GLU A 1 90 ? -14.713 -5.447 9.933 1.00 89.56 90 GLU A N 1
ATOM 702 C CA . GLU A 1 90 ? -15.138 -6.837 9.793 1.00 89.56 90 GLU A CA 1
ATOM 703 C C . GLU A 1 90 ? -14.609 -7.517 8.523 1.00 89.56 90 GLU A C 1
ATOM 705 O O . GLU A 1 90 ? -14.494 -8.737 8.497 1.00 89.56 90 GLU A O 1
ATOM 710 N N . GLN A 1 91 ? -14.248 -6.750 7.488 1.00 93.31 91 GLN A N 1
ATOM 711 C CA . GLN A 1 91 ? -13.689 -7.280 6.238 1.00 93.31 91 GLN A CA 1
ATOM 712 C C . GLN A 1 91 ? -12.159 -7.296 6.236 1.00 93.31 91 GLN A C 1
ATOM 714 O O . GLN A 1 91 ? -11.555 -7.994 5.421 1.00 93.31 91 GLN A O 1
ATOM 719 N N . LEU A 1 92 ? -11.513 -6.538 7.129 1.00 92.94 92 LEU A N 1
ATOM 720 C CA . LEU A 1 92 ? -10.062 -6.363 7.098 1.00 92.94 92 LEU A CA 1
ATOM 721 C C . LEU A 1 92 ? -9.312 -7.677 7.354 1.00 92.94 92 LEU A C 1
ATOM 723 O O . LEU A 1 92 ? -8.277 -7.916 6.737 1.00 92.94 92 LEU A O 1
ATOM 727 N N . LEU A 1 93 ? -9.829 -8.534 8.239 1.00 92.75 93 LEU A N 1
ATOM 728 C CA . LEU A 1 93 ? -9.196 -9.813 8.564 1.00 92.75 93 LEU A CA 1
ATOM 729 C C . LEU A 1 93 ? -9.207 -10.780 7.374 1.00 92.75 93 LEU A C 1
ATOM 731 O O . LEU A 1 93 ? -8.182 -11.381 7.058 1.00 92.75 93 LEU A O 1
ATOM 735 N N . ASP A 1 94 ? -10.347 -10.911 6.696 1.00 94.44 94 ASP A N 1
ATOM 736 C CA . ASP A 1 94 ? -10.461 -11.771 5.515 1.00 94.44 94 ASP A CA 1
ATOM 737 C C . ASP A 1 94 ? -9.644 -11.224 4.347 1.00 94.44 94 ASP A C 1
ATOM 739 O O . ASP A 1 94 ? -8.968 -11.984 3.657 1.00 94.44 94 ASP A O 1
ATOM 743 N N . TRP A 1 95 ? -9.628 -9.901 4.177 1.00 95.38 95 TRP A N 1
ATOM 744 C CA . TRP A 1 95 ? -8.747 -9.252 3.215 1.00 95.38 95 TRP A CA 1
ATOM 745 C C . TRP A 1 95 ? -7.272 -9.557 3.509 1.00 95.38 95 TRP A C 1
ATOM 747 O O . TRP A 1 95 ? -6.553 -9.997 2.619 1.00 95.38 95 TRP A O 1
ATOM 757 N N . ALA A 1 96 ? -6.825 -9.422 4.760 1.00 94.19 96 ALA A N 1
ATOM 758 C CA . ALA A 1 96 ? -5.438 -9.694 5.137 1.00 94.19 96 ALA A CA 1
ATOM 759 C C . ALA A 1 96 ? -5.010 -11.145 4.855 1.00 94.19 96 ALA A C 1
ATOM 761 O O . ALA A 1 96 ? -3.884 -11.374 4.423 1.00 94.19 96 ALA A O 1
ATOM 762 N N . ARG A 1 97 ? -5.908 -12.124 5.032 1.00 93.25 97 ARG A N 1
ATOM 763 C CA . ARG A 1 97 ? -5.642 -13.536 4.688 1.00 93.25 97 ARG A CA 1
ATOM 764 C C . ARG A 1 97 ? -5.424 -13.755 3.192 1.00 93.25 97 ARG A C 1
ATOM 766 O O . ARG A 1 97 ? -4.663 -14.636 2.810 1.00 93.25 97 ARG A O 1
ATOM 773 N N . LEU A 1 98 ? -6.096 -12.971 2.349 1.00 94.00 98 LEU A N 1
ATOM 774 C CA . LEU A 1 98 ? -5.932 -13.016 0.894 1.00 94.00 98 LEU A CA 1
ATOM 775 C C . LEU A 1 98 ? -4.711 -12.227 0.406 1.00 94.00 98 LEU A C 1
ATOM 777 O O . LEU A 1 98 ? -4.353 -12.346 -0.764 1.00 94.00 98 LEU A O 1
ATOM 781 N N . HIS A 1 99 ? -4.085 -11.450 1.291 1.00 93.88 99 HIS A N 1
ATOM 782 C CA . HIS A 1 99 ? -2.943 -10.600 0.988 1.00 93.88 99 HIS A CA 1
ATOM 783 C C . HIS A 1 99 ? -1.739 -10.891 1.910 1.00 93.88 99 HIS A C 1
ATOM 785 O O . HIS A 1 99 ? -1.318 -10.020 2.686 1.00 93.88 99 HIS A O 1
ATOM 791 N N . PRO A 1 100 ? -1.164 -12.112 1.845 1.00 92.94 100 PRO A N 1
ATOM 792 C CA . PRO A 1 100 ? -0.041 -12.528 2.692 1.00 92.94 100 PRO A CA 1
ATOM 793 C C . PRO A 1 100 ? 1.256 -11.749 2.418 1.00 92.94 100 PRO A C 1
ATOM 795 O O . PRO A 1 100 ? 2.213 -11.851 3.186 1.00 92.94 100 PRO A O 1
ATOM 798 N N . GLU A 1 101 ? 1.306 -10.969 1.336 1.00 93.25 101 GLU A N 1
ATOM 799 C CA . GLU A 1 101 ? 2.418 -10.085 1.004 1.00 93.25 101 GLU A CA 1
ATOM 800 C C . GLU A 1 101 ? 2.609 -8.929 2.000 1.00 93.25 101 GLU A C 1
ATOM 802 O O . GLU A 1 101 ? 3.705 -8.370 2.071 1.00 93.25 101 GLU A O 1
ATOM 807 N N . TYR A 1 102 ? 1.588 -8.571 2.791 1.00 94.94 102 TYR A N 1
ATOM 808 C CA . TYR A 1 102 ? 1.714 -7.514 3.796 1.00 94.94 102 TYR A CA 1
ATOM 809 C C . TYR A 1 102 ? 2.199 -8.051 5.141 1.00 94.94 102 TYR A C 1
ATOM 811 O O . TYR A 1 102 ? 1.711 -9.042 5.684 1.00 94.94 102 TYR A O 1
ATOM 819 N N . SER A 1 103 ? 3.139 -7.333 5.748 1.00 93.88 103 SER A N 1
ATOM 820 C CA . SER A 1 103 ? 3.610 -7.659 7.092 1.00 93.88 103 SER A CA 1
ATOM 821 C C . SER A 1 103 ? 2.570 -7.319 8.163 1.00 93.88 103 SER A C 1
ATOM 823 O O . SER A 1 103 ? 1.787 -6.379 8.023 1.00 93.88 103 SER A O 1
ATOM 825 N N . VAL A 1 104 ? 2.656 -7.994 9.315 1.00 92.44 104 VAL A N 1
ATOM 826 C CA . VAL A 1 104 ? 1.894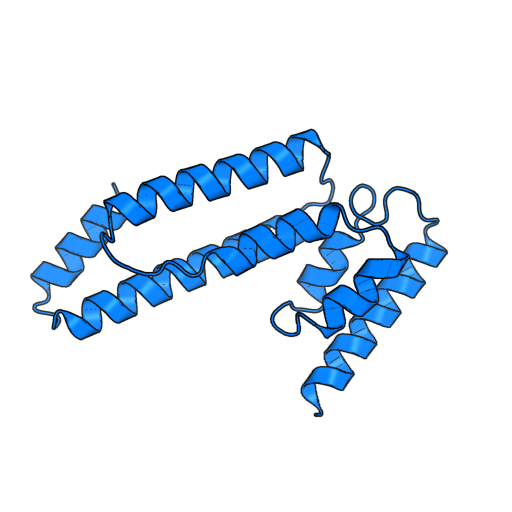 -7.654 10.535 1.00 92.44 104 VAL A CA 1
ATOM 827 C C . VAL A 1 104 ? 1.923 -6.155 10.830 1.00 92.44 104 VAL A C 1
ATOM 829 O O . VAL A 1 104 ? 0.914 -5.557 11.194 1.00 92.44 104 VAL A O 1
ATOM 832 N N . LYS A 1 105 ? 3.094 -5.535 10.680 1.00 92.25 105 LYS A N 1
ATOM 833 C CA . LYS A 1 105 ? 3.308 -4.119 10.966 1.00 92.25 105 LYS A CA 1
ATOM 834 C C . LYS A 1 105 ? 2.525 -3.223 10.003 1.00 92.25 105 LYS A C 1
ATOM 836 O O . LYS A 1 105 ? 1.904 -2.262 10.448 1.00 92.25 105 LYS A O 1
ATOM 841 N N . GLN A 1 106 ? 2.516 -3.568 8.717 1.00 94.69 106 GLN A N 1
ATOM 842 C CA . GLN A 1 106 ? 1.722 -2.878 7.701 1.00 94.69 106 GLN A CA 1
ATOM 843 C C . GLN A 1 106 ? 0.223 -3.041 7.986 1.00 94.69 106 GLN A C 1
ATOM 845 O O . GLN A 1 106 ? -0.491 -2.051 8.103 1.00 94.69 106 GLN A O 1
ATOM 850 N N . LEU A 1 107 ? -0.243 -4.263 8.247 1.00 93.94 107 LEU A N 1
ATOM 851 C CA . LEU A 1 107 ? -1.647 -4.524 8.585 1.00 93.94 107 LEU A CA 1
ATOM 852 C C . LEU A 1 107 ? -2.099 -3.795 9.861 1.00 93.94 107 LEU A C 1
ATOM 854 O O . LEU A 1 107 ? -3.183 -3.221 9.908 1.00 93.94 107 LEU A O 1
ATOM 858 N N . THR A 1 108 ? -1.241 -3.737 10.881 1.00 90.75 108 THR A N 1
ATOM 859 C CA . THR A 1 108 ? -1.507 -2.984 12.117 1.00 90.75 108 THR A CA 1
ATOM 860 C C . THR A 1 108 ? -1.646 -1.481 11.842 1.00 90.75 108 THR A C 1
ATOM 862 O O . THR A 1 108 ? -2.455 -0.808 12.481 1.00 90.75 108 THR A O 1
ATOM 865 N N . GLY A 1 109 ? -0.901 -0.945 10.868 1.00 90.69 109 GLY A N 1
ATOM 866 C CA . GLY A 1 109 ? -1.006 0.451 10.432 1.00 90.69 109 GLY A CA 1
ATOM 867 C C . GLY A 1 109 ? -2.395 0.818 9.893 1.00 90.69 109 GLY A C 1
ATOM 868 O O . GLY A 1 109 ? -2.877 1.929 10.144 1.00 90.69 109 GLY A O 1
ATOM 869 N N . LEU A 1 110 ? -3.085 -0.126 9.242 1.00 91.62 110 LEU A N 1
ATOM 870 C CA . LEU A 1 110 ? -4.458 0.057 8.748 1.00 91.62 110 LEU A CA 1
ATOM 871 C C . LEU A 1 110 ? -5.463 0.269 9.893 1.00 91.62 110 LEU A C 1
ATOM 873 O O . LEU A 1 110 ? -6.411 1.036 9.741 1.00 91.62 110 LEU A O 1
ATOM 877 N N . VAL A 1 111 ? -5.226 -0.338 11.063 1.00 89.00 111 VAL A N 1
ATOM 878 C CA . VAL A 1 111 ? -6.099 -0.260 12.255 1.00 89.00 111 VAL A CA 1
ATOM 879 C C . VAL A 1 111 ? -5.868 1.016 13.086 1.00 89.00 111 VAL A C 1
ATOM 881 O O . VAL A 1 111 ? -6.552 1.243 14.082 1.00 89.00 111 VAL A O 1
ATOM 884 N N . SER A 1 112 ? -4.926 1.882 12.697 1.00 77.62 112 SER A N 1
ATOM 885 C CA . SER A 1 112 ? -4.593 3.112 13.433 1.00 77.62 112 SER A CA 1
ATOM 886 C C . SER A 1 112 ? -5.817 3.995 13.756 1.00 77.62 112 SER A C 1
ATOM 888 O O . SER A 1 112 ? -6.851 3.927 13.097 1.00 77.62 112 SER A O 1
ATOM 890 N N . VAL A 1 113 ? -5.696 4.854 14.783 1.00 63.69 113 VAL A N 1
ATOM 891 C CA . VAL A 1 113 ? -6.802 5.591 15.451 1.00 63.69 113 VAL A CA 1
ATOM 892 C C . VAL A 1 113 ? -7.696 6.424 14.514 1.00 63.69 113 VAL A C 1
ATOM 894 O O . VAL A 1 113 ? -8.780 6.817 14.926 1.00 63.69 113 VAL A O 1
ATOM 897 N N . ILE A 1 114 ? -7.289 6.690 13.269 1.00 67.19 114 ILE A N 1
ATOM 898 C CA . ILE A 1 114 ? -8.160 7.312 12.254 1.00 67.19 114 ILE A CA 1
ATOM 899 C C . ILE A 1 114 ? -8.136 6.605 10.879 1.00 67.19 114 ILE A C 1
ATOM 90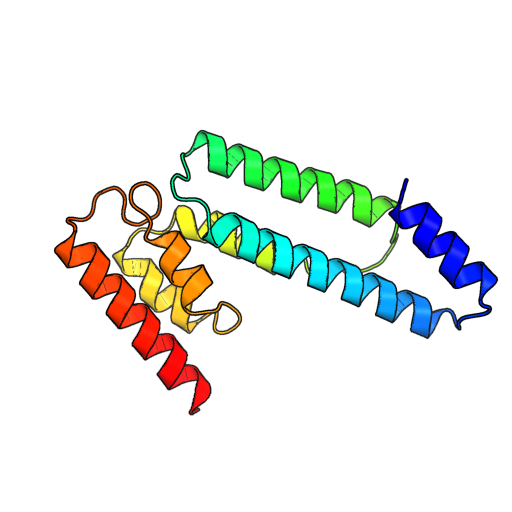1 O O . ILE A 1 114 ? -8.488 7.215 9.876 1.00 67.19 114 ILE A O 1
ATOM 905 N N . GLY A 1 115 ? -7.679 5.353 10.825 1.00 72.19 115 GLY A N 1
ATOM 906 C CA . GLY A 1 115 ? -7.801 4.461 9.668 1.00 72.19 115 GLY A CA 1
ATOM 907 C C . GLY A 1 115 ? -9.057 3.589 9.772 1.00 72.19 115 GLY A C 1
ATOM 908 O O . GLY A 1 115 ? -10.105 4.057 10.210 1.00 72.19 115 GLY A O 1
ATOM 909 N N . VAL A 1 116 ? -8.939 2.296 9.460 1.00 77.75 116 VAL A N 1
ATOM 910 C CA . VAL A 1 116 ? -10.036 1.311 9.577 1.00 77.75 116 VAL A CA 1
ATOM 911 C C . VAL A 1 116 ? -10.596 1.264 11.006 1.00 77.75 116 VAL A C 1
ATOM 913 O O . VAL A 1 116 ? -11.794 1.107 11.219 1.00 77.75 116 VAL A O 1
ATOM 916 N N . GLY A 1 117 ? -9.738 1.468 12.009 1.00 75.81 117 GLY A N 1
ATOM 917 C CA . GLY A 1 117 ? -10.109 1.443 13.422 1.00 75.81 117 GLY A CA 1
ATOM 918 C C . GLY A 1 117 ? -10.752 2.724 13.963 1.00 75.81 117 GLY A C 1
ATOM 919 O O . GLY A 1 117 ? -11.034 2.762 15.160 1.00 75.81 117 GLY A O 1
ATOM 920 N N . ALA A 1 118 ? -10.984 3.763 13.148 1.00 77.56 118 ALA A N 1
ATOM 921 C CA . ALA A 1 118 ? -11.413 5.089 13.620 1.00 77.56 118 ALA A CA 1
ATOM 922 C C . ALA A 1 118 ? -12.687 5.078 14.482 1.00 77.56 118 ALA A C 1
ATOM 924 O O . ALA A 1 118 ? -12.831 5.882 15.402 1.00 77.56 118 ALA A O 1
ATOM 925 N N . HIS A 1 119 ? -13.604 4.156 14.188 1.00 82.31 119 HIS A N 1
ATOM 926 C CA . HIS A 1 119 ? -14.889 4.022 14.877 1.00 82.31 119 HIS A CA 1
ATOM 927 C C . HIS A 1 119 ? -14.896 2.934 15.961 1.00 82.31 119 HIS A C 1
ATOM 929 O O . HIS A 1 119 ? -15.879 2.803 16.689 1.00 82.31 119 HIS A O 1
ATOM 935 N N . LEU A 1 120 ? -13.811 2.166 16.084 1.00 86.19 120 LEU A N 1
ATOM 936 C CA . LEU A 1 120 ? -13.679 1.086 17.057 1.00 86.19 120 LEU A CA 1
ATOM 937 C C . LEU A 1 120 ? -13.221 1.615 18.418 1.00 86.19 120 LEU A C 1
ATOM 939 O O . LEU A 1 120 ? -12.385 2.516 18.522 1.00 86.19 120 LEU A O 1
ATOM 943 N N . LYS A 1 121 ? -13.695 0.985 19.492 1.00 89.06 121 LYS A N 1
ATOM 944 C CA . LYS A 1 121 ? -13.133 1.174 20.832 1.00 89.06 121 LYS A CA 1
ATOM 945 C C . LYS A 1 121 ? -11.721 0.603 20.878 1.00 89.06 121 LYS A C 1
ATOM 947 O O . LYS A 1 121 ? -11.390 -0.366 20.203 1.00 89.06 121 LYS A O 1
ATOM 952 N N . LYS A 1 122 ? -10.899 1.126 21.789 1.00 88.38 122 LYS A N 1
ATOM 953 C CA . LYS A 1 122 ? -9.512 0.670 21.980 1.00 88.38 122 LYS A CA 1
ATOM 954 C C . LYS A 1 122 ? -9.382 -0.851 22.167 1.00 88.38 122 LYS A C 1
ATOM 956 O O . LYS A 1 122 ? -8.432 -1.437 21.666 1.00 88.38 122 LYS A O 1
ATOM 961 N N . LYS A 1 123 ? -10.331 -1.485 22.869 1.00 90.81 123 LYS A N 1
ATOM 962 C CA . LYS A 1 123 ? -10.350 -2.945 23.061 1.00 90.81 123 LYS A CA 1
ATOM 963 C C . LYS A 1 123 ? -10.588 -3.690 21.741 1.00 90.81 123 LYS A C 1
ATOM 965 O O . LYS A 1 123 ? -9.843 -4.606 21.427 1.00 90.81 123 LYS A O 1
ATOM 970 N N . GLU A 1 124 ? -11.566 -3.242 20.957 1.00 90.50 124 GLU A N 1
ATOM 971 C CA . GLU A 1 124 ? -11.913 -3.817 19.649 1.00 90.50 124 GLU A CA 1
ATOM 972 C C . GLU A 1 124 ? -10.751 -3.653 18.652 1.00 90.50 124 GLU A C 1
ATOM 974 O O . GLU A 1 124 ? -10.431 -4.577 17.912 1.00 90.50 124 GLU A O 1
ATOM 979 N N . GLN A 1 125 ? -10.040 -2.517 18.691 1.00 89.69 125 GLN A N 1
ATOM 980 C CA . GLN A 1 125 ? -8.809 -2.322 17.911 1.00 89.69 125 GLN A CA 1
ATOM 981 C C . GLN A 1 125 ? -7.722 -3.341 18.285 1.00 89.69 125 GLN A C 1
ATOM 983 O O . GLN A 1 125 ? -7.075 -3.900 17.404 1.00 89.69 125 GLN A O 1
ATOM 988 N N . GLN A 1 126 ? -7.507 -3.589 19.582 1.00 91.38 126 GLN A N 1
ATOM 989 C CA . GLN A 1 126 ? -6.503 -4.552 20.048 1.00 91.38 126 GLN A CA 1
ATOM 990 C C . GLN A 1 126 ? -6.853 -5.992 19.656 1.00 91.38 126 GLN A C 1
ATOM 992 O O . GLN A 1 126 ? -5.966 -6.729 19.236 1.00 91.38 126 GLN A O 1
ATOM 997 N N . GLU A 1 127 ? -8.127 -6.375 19.752 1.00 93.31 127 GLU A N 1
ATOM 998 C CA . GLU A 1 127 ? -8.617 -7.695 19.331 1.00 93.31 127 GLU A CA 1
ATOM 999 C C . GLU A 1 127 ? -8.430 -7.913 17.820 1.00 93.31 127 GLU A C 1
ATOM 1001 O O . GLU A 1 127 ? -7.962 -8.972 17.395 1.00 93.31 127 GLU A O 1
ATOM 1006 N N . LEU A 1 128 ? -8.711 -6.890 17.005 1.00 92.81 128 LEU A N 1
ATOM 1007 C CA . LEU A 1 128 ? -8.485 -6.947 15.562 1.00 92.81 128 LEU A CA 1
ATOM 1008 C C . LEU A 1 128 ? -6.993 -7.075 15.219 1.00 92.81 128 LEU A C 1
ATOM 1010 O O . LEU A 1 128 ? -6.627 -7.893 14.381 1.00 92.81 128 LEU A O 1
ATOM 1014 N N . ILE A 1 129 ? -6.120 -6.313 15.886 1.00 92.19 129 ILE A N 1
ATOM 1015 C CA . ILE A 1 129 ? -4.664 -6.402 15.681 1.00 92.19 129 ILE A CA 1
ATOM 1016 C C . ILE A 1 129 ? -4.139 -7.79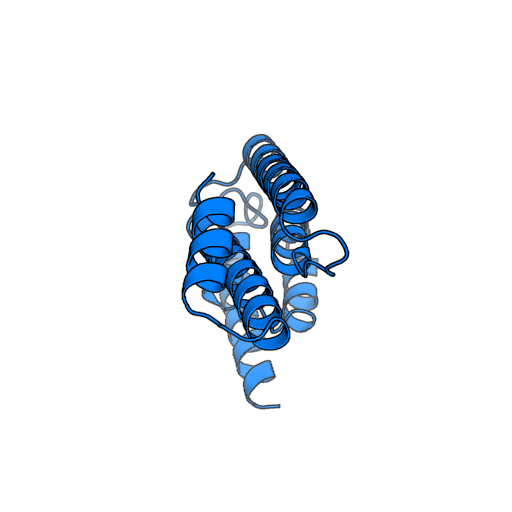6 16.042 1.00 92.19 129 ILE A C 1
ATOM 1018 O O . ILE A 1 129 ? -3.348 -8.352 15.282 1.00 92.19 129 ILE A O 1
ATOM 1022 N N . ALA A 1 130 ? -4.592 -8.372 17.159 1.00 93.75 130 ALA A N 1
ATOM 1023 C CA . ALA A 1 130 ? -4.219 -9.730 17.551 1.00 93.75 130 ALA A CA 1
ATOM 1024 C C . ALA A 1 130 ? -4.666 -10.762 16.500 1.00 93.75 130 ALA A C 1
ATOM 1026 O O . ALA A 1 130 ? -3.877 -11.601 16.077 1.00 93.75 130 ALA A O 1
ATOM 1027 N N . SER A 1 131 ? -5.891 -10.627 15.983 1.00 93.56 131 SER A N 1
ATOM 1028 C CA . SER A 1 131 ? -6.408 -11.512 14.929 1.00 93.56 131 SER A CA 1
ATOM 1029 C C . SER A 1 131 ? -5.594 -11.416 13.629 1.00 93.56 131 SER A C 1
ATOM 1031 O O . SER A 1 131 ? -5.357 -12.422 12.962 1.00 93.56 131 SER A O 1
ATOM 1033 N N . LEU A 1 132 ? -5.141 -10.210 13.262 1.00 92.88 132 LEU A N 1
ATOM 1034 C CA . LEU A 1 132 ? -4.274 -9.996 12.097 1.00 92.88 132 LEU A CA 1
ATOM 1035 C C . LEU A 1 132 ? -2.885 -10.623 12.293 1.00 92.88 132 LEU A C 1
ATOM 1037 O O . LEU A 1 132 ? -2.321 -11.153 11.340 1.00 92.88 132 LEU A O 1
ATOM 1041 N N . GLN A 1 133 ? -2.338 -10.577 13.510 1.00 92.00 133 GLN A N 1
ATOM 1042 C CA . GLN A 1 133 ? -1.060 -11.212 13.849 1.00 92.00 133 GLN A CA 1
ATOM 1043 C C . GLN A 1 133 ? -1.122 -12.729 13.660 1.00 92.00 133 GLN A C 1
ATOM 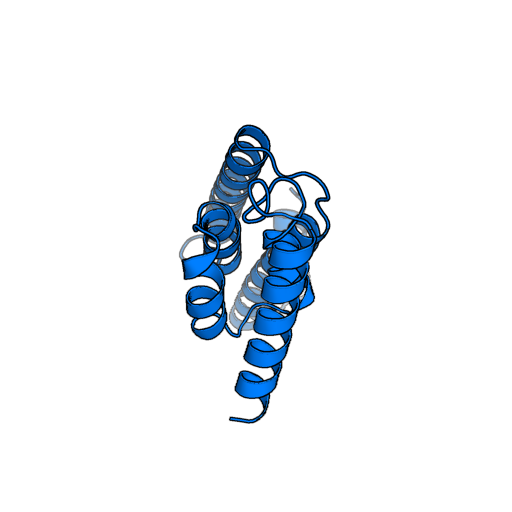1045 O O . GLN A 1 133 ? -0.324 -13.281 12.902 1.00 92.00 133 GLN A O 1
ATOM 1050 N N . GLU A 1 134 ? -2.124 -13.372 14.259 1.00 91.75 134 GLU A N 1
ATOM 1051 C CA . GLU A 1 134 ? -2.339 -14.819 14.153 1.00 91.75 134 GLU A CA 1
ATOM 1052 C C . GLU A 1 134 ? -2.562 -15.268 12.698 1.00 91.75 134 GLU A C 1
ATOM 1054 O O . GLU A 1 134 ? -2.041 -16.300 12.265 1.00 91.75 134 GLU A O 1
ATOM 1059 N N . ALA A 1 135 ? -3.305 -14.480 11.910 1.00 88.44 135 ALA A N 1
ATOM 1060 C CA . ALA A 1 135 ? -3.563 -14.780 10.502 1.00 88.44 135 ALA A CA 1
ATOM 1061 C C . ALA A 1 135 ? -2.282 -14.768 9.647 1.00 88.44 135 ALA A C 1
ATOM 1063 O O . ALA A 1 135 ? -2.110 -15.628 8.777 1.00 88.44 135 ALA A O 1
ATOM 1064 N N . VAL A 1 136 ? -1.371 -13.822 9.900 1.00 86.94 136 VAL A N 1
ATOM 1065 C CA . VAL A 1 136 ? -0.081 -13.755 9.193 1.00 86.94 136 VAL A CA 1
ATOM 1066 C C . VAL A 1 136 ? 0.838 -14.902 9.607 1.00 86.94 136 VAL A C 1
ATOM 1068 O O . VAL A 1 136 ? 1.527 -15.458 8.756 1.00 86.94 136 VAL A O 1
ATOM 1071 N N . GLU A 1 137 ? 0.856 -15.269 10.888 1.00 84.75 137 GLU A N 1
ATOM 1072 C CA . GLU A 1 137 ? 1.653 -16.398 11.385 1.00 84.75 137 GLU A CA 1
ATOM 1073 C C . GLU A 1 137 ? 1.183 -17.723 10.773 1.00 84.75 137 GLU A C 1
ATOM 1075 O O . GLU A 1 137 ? 1.988 -18.441 10.183 1.00 84.75 137 GLU A O 1
ATOM 1080 N N . SER A 1 138 ? -0.128 -17.975 10.771 1.00 82.62 138 SER A N 1
ATOM 1081 C CA . SER A 1 138 ? -0.719 -19.190 10.186 1.00 82.62 138 SER A CA 1
ATOM 1082 C C . SER A 1 138 ? -0.423 -19.332 8.685 1.00 82.62 138 SER A C 1
ATOM 1084 O O . SER A 1 138 ? -0.198 -20.433 8.183 1.00 82.62 138 SER A O 1
ATOM 1086 N N . SER A 1 139 ? -0.382 -18.210 7.959 1.00 78.31 139 SER A N 1
ATOM 1087 C CA . SER A 1 139 ? -0.095 -18.193 6.516 1.00 78.31 139 SER A CA 1
ATOM 1088 C C . SER A 1 139 ? 1.376 -18.475 6.184 1.00 78.31 139 SER A C 1
ATOM 1090 O O . SER A 1 139 ? 1.686 -18.785 5.041 1.00 78.31 139 SER A O 1
ATOM 1092 N N . ARG A 1 140 ? 2.295 -18.353 7.155 1.00 71.69 140 ARG A N 1
ATOM 1093 C CA . ARG A 1 140 ? 3.734 -18.640 6.978 1.00 71.69 140 ARG A CA 1
ATOM 1094 C C . ARG A 1 140 ? 4.102 -20.094 7.260 1.00 71.69 140 ARG A C 1
ATOM 1096 O O . ARG A 1 140 ? 5.183 -20.524 6.870 1.00 71.69 140 ARG A O 1
ATOM 1103 N N . GLU A 1 141 ? 3.235 -20.817 7.961 1.00 64.25 141 GLU A N 1
ATOM 1104 C CA . GLU A 1 141 ? 3.418 -22.229 8.320 1.00 64.25 141 GLU A CA 1
ATOM 1105 C C . GLU A 1 141 ? 2.772 -23.198 7.309 1.00 64.25 141 GLU A C 1
ATOM 1107 O O . GLU A 1 141 ? 2.961 -24.410 7.423 1.00 64.25 141 GLU A O 1
ATOM 1112 N N . SER A 1 142 ? 2.028 -22.666 6.331 1.00 54.22 142 SER A N 1
ATOM 1113 C CA . SER A 1 142 ? 1.306 -23.405 5.281 1.00 54.22 142 SER A CA 1
ATOM 1114 C C . SER A 1 142 ? 2.081 -23.438 3.965 1.00 54.22 142 SER A C 1
ATOM 1116 O O . SER A 1 142 ? 2.023 -24.484 3.279 1.00 54.22 142 SER A O 1
#

pLDDT: mean 87.59, std 8.47, range [54.22, 97.12]

Foldseek 3Di:
DVLVVVVVVCVVVVHDPVVSLVVLLVVLVVVLVVLLVVLLPDLAQAPVNLVVSVVVLVVVVVVSCVSNPPDDRPNVSNVVLSVLQVDALVCLLVVLLVVLVDDLSSSLSQCHCHTNVVPPDPVSSVVSSVSSNVSNVVSVVD

Organism: NCBI:txid127549

Radius of gyration: 17.86 Å; chains: 1; bounding box: 44×37×45 Å

=== Feature glossary ===
A reading guide for the features in this record.

Start from the sequence.

  · Sequence gives the chain of amino acids in standard one-letter code (A=alanine, C=cysteine, …, Y=tyrosine), read N→C. It is the only feature that is directly encoded by the gene; all structural features are derived from the folded form of this sequence.

Fold it, and you get atomic coordinates and the backbone conformation that goes with them.

  · Structure coordinates are given as an mmCIF _atom_site loop: one row per atom with element, residue name, chain id, sequence number, and x/y/z position in Å. Only the four main-chain atoms per residue are included here; side chains are omitted to keep the record compact.

  · Backbone dihedral angles. Every residue except chain termini has a φ (preceding-C → N → Cα → C) and a ψ (N → Cα → C → next-N). They are reported in degrees following the IUPAC sign convention. Secondary structure is essentially a statement about which (φ, ψ) basin each residue occupies.

  · Eight-state secondary structure (DSSP): H is the canonical α-helix, G the tighter 3₁₀-helix, I the wider π-helix; E/B are β-structure, T and S are turns and bends, and '-' is everything else. DSSP derives these from the pattern of main-chain N–H···O=C hydrogen bonds, not from the sequence.

  · SS3 is a coarse helix/strand/coil call (letters a/b/c) made by the P-SEA algorithm from inter-Cα distances and dihedrals. It is less detailed than DSSP but needs only Cα positions.

Summarize the fold with a handful of shape descriptors and a per-residue structural alphabet.

  · Radius of gyration (Rg) is the root-mean-square distance of Cα atoms from their centroid — a single number for overall size and compactness. A globular domain of N residues has Rg ≈ 2.2·N^0.38 Å; an extended or disordered chain has a much larger Rg. The Cα contact count is the number of residue pairs whose Cα atoms are within 8 Å and are more than four positions apart in sequence — a standard proxy for tertiary packing density. The bounding box is the smallest axis-aligned box enclosing all Cα atoms.

  · 3Di is Foldseek's structural alphabet. Each residue is assigned one of twenty discrete states based on how its Cα sits relative to its spatial (not sequential) neighbors. Aligning 3Di strings finds structural homologs roughly as well as full 3D superposition, but orders of magnitude faster.

  · Solvent-accessible surface area (SASA) is the area in Å² traced out by the centre of a 1.4 Å probe sphere (a water molecule) rolled over the protein's van der Waals surface (Shrake–Rupley / Lee–Richards construction). Buried residues have near-zero SASA; fully exposed residues can exceed 200 Å². The total SASA scales roughly with the number of surface residues.

Ask how reliable the model is.

  · For AlphaFold models, the B-factor field carries pLDDT — the model's own estimate of local accuracy on a 0–100 scale. Regions with pLDDT<50 should be treated as essentially unmodeled; they often correspond to intrinsically disordered segments.

  · For experimental (PDB) structures, the B-factor (temperature factor) quantifies the positional spread of each atom in the crystal — a combination of thermal vibration and static disorder — in units of Å². High B-factors mark flexible loops or poorly resolved regions; low B-factors mark the rigid, well-ordered core.

  · Predicted Aligned Error (PAE) is an AlphaFold confidence matrix: entry (i, j) is the expected error in the position of residue j, in ångströms, when the prediction is superimposed on the true structure at residue i. Low PAE within a block of residues means that block is internally rigid and well-predicted; high PAE between two blocks means their relative placement is uncertain even if each block individually is confident.

Place it in context: what it resembles, what it is annotated as, and how it looks.

  · Structural nearest neighbors (via Foldseek easy-search vs the PDB). Reported per hit: target PDB id, E-value, and alignment TM-score. A TM-score above ~0.5 is the conventional threshold for 'same fold'.

  · Functional annotations link the protein to curated databases. InterPro entries identify conserved domains and families by matching the sequence against member-database signatures (Pfam, PROSITE, CDD, …). Gene Ontology (GO) terms describe molecular function, biological process, and cellular component in a controlled vocabulary. CATH places the structure in a hierarchical fold classification (Class/Architecture/Topology/Homologous-superfamily). The organism is the source species.

  · The contact map is a binary N×N matrix image: pixel (i, j) is dark where Cα_i and Cα_j are within 8 Å and |i−j|>4. Because the |i−j|>4 filter removes local helical contacts, off-diagonal stripes parallel to the main diagonal indicate parallel β-sheets; stripes perpendicular to it indicate antiparallel β-sheets. The Ramachandran plot scatters every residue's (φ, ψ) pair against the sterically allowed regions. The PAE heatmap renders the predicted-aligned-error matrix.

  · Six rendered views show the 3D structure from the faces of a cube — i.e. along ±x, ±y, ±z. Rendering representation is drawn randomly per protein from cartoon (secondary-structure ribbons), sticks (backbone bonds), or molecular surface; coloring is either N→C rainbow (blue at the N-terminus through red at the C-terminus) or one color per chain.